Protein AF-A0A354IFS8-F1 (afdb_monomer_lite)

Secondary structure (DSSP, 8-state):
-EEEEEEEETTEEEEEETTEEEEEEPPTT--TT-EEEEETTEEEEE-HHHHHHHHHHHHHHHHHHHHHHHHT-

Sequence (73 aa):
MKAVVNRIENGIAVVETACGMRTAAAIHGLRDGDIVEWKNGAIVSIDRAATKARRARMQARLDRMLGRSQKNK

pLDDT: mean 89.69, std 11.16, range [47.06, 96.62]

Structure (mmCIF, N/CA/C/O backbone):
data_AF-A0A354IFS8-F1
#
_entry.id   AF-A0A354IFS8-F1
#
loop_
_atom_site.group_PDB
_atom_site.id
_atom_site.type_symbol
_atom_site.label_atom_id
_atom_site.label_alt_id
_atom_site.label_comp_id
_atom_site.label_asym_id
_atom_site.label_entity_id
_atom_site.label_seq_id
_atom_site.pdbx_PDB_ins_code
_atom_site.Cartn_x
_atom_site.Cartn_y
_atom_site.Cartn_z
_atom_site.occupancy
_atom_site.B_iso_or_equiv
_atom_site.auth_seq_id
_atom_site.auth_comp_id
_atom_site.auth_asym_id
_atom_site.auth_atom_id
_atom_site.pdbx_PDB_model_num
ATOM 1 N N . MET A 1 1 ? 10.429 4.441 -2.071 1.00 90.56 1 MET A N 1
ATOM 2 C CA . MET A 1 1 ? 9.307 5.413 -2.083 1.00 90.56 1 MET A CA 1
ATOM 3 C C . MET A 1 1 ? 8.115 4.776 -1.382 1.00 90.56 1 MET A C 1
ATOM 5 O O . MET A 1 1 ? 8.066 3.555 -1.350 1.00 90.56 1 MET A O 1
ATOM 9 N N . LYS A 1 2 ? 7.175 5.542 -0.818 1.00 93.38 2 LYS A N 1
ATOM 10 C CA . LYS A 1 2 ? 5.916 4.979 -0.300 1.00 93.38 2 LYS A CA 1
ATOM 11 C C . LYS A 1 2 ? 4.801 5.111 -1.331 1.00 93.38 2 LYS A C 1
ATOM 13 O O . LYS A 1 2 ? 4.736 6.123 -2.026 1.00 93.38 2 LYS A O 1
ATOM 18 N N . ALA A 1 3 ? 3.947 4.101 -1.402 1.00 95.62 3 ALA A N 1
ATOM 19 C CA . ALA A 1 3 ? 2.758 4.095 -2.240 1.00 95.62 3 ALA A CA 1
ATOM 20 C C . ALA A 1 3 ? 1.553 3.581 -1.444 1.00 95.62 3 ALA A C 1
ATOM 22 O O . ALA A 1 3 ? 1.723 2.870 -0.450 1.00 95.62 3 ALA A O 1
ATOM 23 N N . VAL A 1 4 ? 0.347 3.949 -1.866 1.00 96.31 4 VAL A N 1
ATOM 24 C CA . VAL A 1 4 ? -0.906 3.461 -1.273 1.00 96.31 4 VAL A CA 1
ATOM 25 C C . VAL A 1 4 ? -1.563 2.503 -2.249 1.00 96.31 4 VAL A C 1
ATOM 27 O O . VAL A 1 4 ? -1.755 2.852 -3.408 1.00 96.31 4 VAL A O 1
ATOM 30 N N . VAL A 1 5 ? -1.929 1.309 -1.794 1.00 96.19 5 VAL A N 1
ATOM 31 C CA . VAL A 1 5 ? -2.707 0.368 -2.605 1.00 96.19 5 VAL A CA 1
ATOM 32 C C . VAL A 1 5 ? -4.111 0.930 -2.780 1.00 96.19 5 VAL A C 1
ATOM 34 O O . VAL A 1 5 ? -4.833 1.105 -1.801 1.00 96.19 5 VAL A O 1
ATOM 37 N N . ASN A 1 6 ? -4.494 1.233 -4.016 1.00 95.75 6 ASN A N 1
ATOM 38 C CA . ASN A 1 6 ? -5.830 1.719 -4.328 1.00 95.75 6 ASN A CA 1
ATOM 39 C C . ASN A 1 6 ? -6.803 0.554 -4.538 1.00 95.75 6 ASN A C 1
ATOM 41 O O . ASN A 1 6 ? -7.891 0.558 -3.972 1.00 95.75 6 ASN A O 1
ATOM 45 N N . ARG A 1 7 ? -6.392 -0.443 -5.331 1.00 95.56 7 ARG A N 1
ATOM 46 C CA . ARG A 1 7 ? -7.160 -1.671 -5.582 1.00 95.56 7 ARG A CA 1
ATOM 47 C C . ARG A 1 7 ? -6.259 -2.832 -5.993 1.00 95.56 7 ARG A C 1
ATOM 49 O O . ARG A 1 7 ? -5.148 -2.601 -6.480 1.00 95.56 7 ARG A O 1
ATOM 56 N N . ILE A 1 8 ? -6.764 -4.054 -5.860 1.00 95.94 8 ILE A N 1
ATOM 57 C CA . ILE A 1 8 ? -6.108 -5.283 -6.320 1.00 95.94 8 ILE A CA 1
ATOM 58 C C . ILE A 1 8 ? -7.063 -6.048 -7.246 1.00 95.94 8 ILE A C 1
ATOM 60 O O . ILE A 1 8 ? -8.169 -6.396 -6.846 1.00 95.94 8 ILE A O 1
ATOM 64 N N . GLU A 1 9 ? -6.631 -6.335 -8.473 1.00 94.19 9 GLU A N 1
ATOM 65 C CA . GLU A 1 9 ? -7.422 -7.019 -9.503 1.00 94.19 9 GLU A CA 1
ATOM 66 C C . GLU A 1 9 ? -6.570 -8.103 -10.169 1.00 94.19 9 GLU A C 1
ATOM 68 O O . GLU A 1 9 ? -5.483 -7.817 -10.663 1.00 94.19 9 GLU A O 1
ATOM 73 N N . ASN A 1 10 ? -7.042 -9.355 -10.186 1.00 93.31 10 ASN A N 1
ATOM 74 C CA . ASN A 1 10 ? -6.373 -10.480 -10.861 1.00 93.31 10 ASN A CA 1
ATOM 75 C C . ASN A 1 10 ? -4.876 -10.636 -10.510 1.00 93.31 10 ASN A C 1
ATOM 77 O O . ASN A 1 10 ? -4.049 -10.922 -11.371 1.00 93.31 10 ASN A O 1
ATOM 81 N N . GLY A 1 11 ? -4.510 -10.412 -9.243 1.00 92.50 11 GLY A N 1
ATOM 82 C CA . GLY A 1 11 ? -3.115 -10.485 -8.792 1.00 92.50 11 GLY A CA 1
ATOM 83 C C . GLY A 1 11 ? -2.258 -9.269 -9.163 1.00 92.50 11 GLY A C 1
ATOM 84 O O . GLY A 1 11 ? -1.050 -9.292 -8.940 1.00 92.50 11 GLY A O 1
ATOM 85 N N . ILE A 1 12 ? -2.857 -8.195 -9.681 1.00 95.62 12 ILE A N 1
ATOM 86 C CA . ILE A 1 12 ? -2.199 -6.915 -9.946 1.00 95.62 12 ILE A CA 1
ATOM 87 C C . ILE A 1 12 ? -2.702 -5.868 -8.959 1.00 95.62 12 ILE A C 1
ATOM 89 O O . ILE A 1 12 ? -3.899 -5.635 -8.816 1.00 95.62 12 ILE A O 1
ATOM 93 N N . ALA A 1 13 ? -1.768 -5.214 -8.280 1.00 96.62 13 ALA A N 1
ATOM 94 C CA . ALA A 1 13 ? -2.037 -4.083 -7.415 1.00 96.62 13 ALA A CA 1
ATOM 95 C C . ALA A 1 13 ? -1.901 -2.778 -8.202 1.00 96.62 13 ALA A C 1
ATOM 97 O O . ALA A 1 13 ? -0.862 -2.508 -8.812 1.00 96.62 13 ALA A O 1
ATOM 98 N N . VAL A 1 14 ? -2.933 -1.943 -8.136 1.00 96.56 14 VAL A N 1
ATOM 99 C CA . VAL A 1 14 ? -2.870 -0.543 -8.551 1.00 96.56 14 VAL A CA 1
ATOM 100 C C . VAL A 1 14 ? -2.481 0.274 -7.329 1.00 96.56 14 VAL A C 1
ATOM 102 O O . VAL A 1 14 ? -3.200 0.280 -6.328 1.00 96.56 14 VAL A O 1
ATOM 105 N N . VAL A 1 15 ? -1.351 0.967 -7.403 1.00 96.12 15 VAL A N 1
ATOM 106 C CA . VAL A 1 15 ? -0.845 1.804 -6.320 1.00 96.12 15 VAL A CA 1
ATOM 107 C C . VAL A 1 15 ? -0.764 3.265 -6.737 1.00 96.12 15 VAL A C 1
ATOM 109 O O . VAL A 1 15 ? -0.400 3.600 -7.864 1.00 96.12 15 VAL A O 1
ATOM 112 N N . GLU A 1 16 ? -1.057 4.146 -5.795 1.00 96.44 16 GLU A N 1
ATOM 113 C CA . GLU A 1 16 ? -0.860 5.579 -5.932 1.00 96.44 16 GLU A CA 1
ATOM 114 C C . GLU A 1 16 ? 0.503 5.963 -5.350 1.00 96.44 16 GLU A C 1
ATOM 116 O O . GLU A 1 16 ? 0.795 5.716 -4.176 1.00 96.44 16 GLU A O 1
ATOM 121 N N . THR A 1 17 ? 1.353 6.552 -6.186 1.00 94.12 17 THR A N 1
ATOM 122 C CA . THR A 1 17 ? 2.654 7.118 -5.810 1.00 94.12 17 THR A CA 1
ATOM 123 C C . THR A 1 17 ? 2.602 8.642 -5.931 1.00 94.12 17 THR A C 1
ATOM 125 O O . THR A 1 17 ? 1.706 9.185 -6.574 1.00 94.12 17 THR A O 1
ATOM 128 N N . ALA A 1 18 ? 3.604 9.360 -5.413 1.00 91.44 18 ALA A N 1
ATOM 129 C CA . ALA A 1 18 ? 3.685 10.814 -5.622 1.00 91.44 18 ALA A CA 1
ATOM 130 C C . ALA A 1 18 ? 3.851 11.216 -7.105 1.00 91.44 18 ALA A C 1
ATOM 132 O O . ALA A 1 18 ? 3.624 12.368 -7.453 1.00 91.44 18 ALA A O 1
ATOM 133 N N . CYS A 1 19 ? 4.227 10.277 -7.980 1.00 90.00 19 CYS A N 1
ATOM 134 C CA . CYS A 1 19 ? 4.348 10.493 -9.423 1.00 90.00 19 CYS A CA 1
ATOM 135 C C . CYS A 1 19 ? 3.103 10.020 -10.199 1.00 90.00 19 CYS A C 1
ATOM 137 O O . CYS A 1 19 ? 3.162 9.899 -11.422 1.00 90.00 19 CYS A O 1
ATOM 139 N N . GLY A 1 20 ? 2.009 9.698 -9.501 1.00 93.75 20 GLY A N 1
ATOM 140 C CA . GLY A 1 20 ? 0.765 9.195 -10.079 1.00 93.75 20 GLY A CA 1
ATOM 141 C C . GLY A 1 20 ? 0.532 7.699 -9.857 1.00 93.75 20 GLY A C 1
ATOM 142 O O . GLY A 1 20 ? 1.213 7.037 -9.064 1.00 93.75 20 GLY A O 1
ATOM 143 N N . MET A 1 21 ? -0.464 7.176 -10.569 1.00 95.69 21 MET A N 1
ATOM 144 C CA . MET A 1 21 ? -0.917 5.786 -10.487 1.00 95.69 21 MET A CA 1
ATOM 145 C C . MET A 1 21 ? 0.038 4.843 -11.222 1.00 95.69 21 MET A C 1
ATOM 147 O O . MET A 1 21 ? 0.475 5.123 -12.340 1.00 95.69 21 MET A O 1
ATOM 151 N N . ARG A 1 22 ? 0.363 3.711 -10.598 1.00 95.62 22 ARG A N 1
ATOM 152 C CA . ARG A 1 22 ? 1.229 2.662 -11.149 1.00 95.62 22 ARG A CA 1
ATOM 153 C C . ARG A 1 22 ? 0.646 1.284 -10.849 1.00 95.62 22 ARG A C 1
ATOM 155 O O . ARG A 1 22 ? -0.135 1.125 -9.918 1.00 95.62 22 ARG A O 1
ATOM 162 N N . THR A 1 23 ? 1.051 0.286 -11.623 1.00 95.62 23 THR A N 1
ATOM 163 C CA . THR A 1 23 ? 0.641 -1.113 -11.446 1.00 95.62 23 THR A CA 1
ATOM 164 C C . THR A 1 23 ? 1.848 -1.987 -11.147 1.00 95.62 23 THR A C 1
ATOM 166 O O . THR A 1 23 ? 2.900 -1.801 -11.757 1.00 95.62 23 THR A O 1
ATOM 169 N N . ALA A 1 24 ? 1.696 -2.952 -10.245 1.00 95.19 24 ALA A N 1
ATOM 170 C CA . ALA A 1 24 ? 2.693 -3.984 -9.970 1.00 95.19 24 ALA A CA 1
ATOM 171 C C . ALA A 1 24 ? 2.017 -5.308 -9.611 1.00 95.19 24 ALA A C 1
ATOM 173 O O . ALA A 1 24 ? 0.832 -5.338 -9.282 1.00 95.19 24 ALA A O 1
ATOM 174 N N . ALA A 1 25 ? 2.781 -6.399 -9.626 1.00 95.75 25 ALA A N 1
ATOM 175 C CA . ALA A 1 25 ? 2.317 -7.669 -9.084 1.00 95.75 25 ALA A CA 1
ATOM 176 C C . ALA A 1 25 ? 1.946 -7.514 -7.599 1.00 95.75 25 ALA A C 1
ATOM 178 O O . ALA A 1 25 ? 2.692 -6.922 -6.811 1.00 95.75 25 ALA A O 1
ATOM 179 N N . ALA A 1 26 ? 0.781 -8.034 -7.223 1.00 95.06 26 ALA A N 1
ATOM 180 C CA . ALA A 1 26 ? 0.353 -8.084 -5.839 1.00 95.06 26 ALA A CA 1
ATOM 181 C C . ALA A 1 26 ? 1.179 -9.129 -5.080 1.00 95.06 26 ALA A C 1
ATOM 183 O O . ALA A 1 26 ? 1.392 -10.246 -5.550 1.00 95.06 26 ALA A O 1
ATOM 184 N N . ILE A 1 27 ? 1.624 -8.762 -3.882 1.00 93.25 27 ILE A N 1
ATOM 185 C CA . ILE A 1 27 ? 2.314 -9.675 -2.968 1.00 93.25 27 ILE A 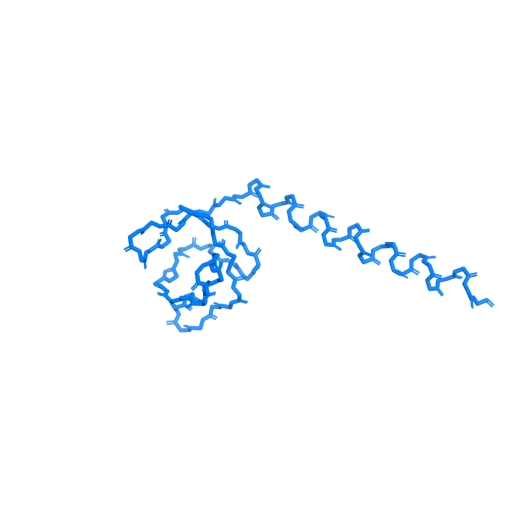CA 1
ATOM 186 C C . ILE A 1 27 ? 1.322 -10.306 -1.986 1.00 93.25 27 ILE A C 1
ATOM 188 O O . ILE A 1 27 ? 0.225 -9.790 -1.760 1.00 93.25 27 ILE A O 1
ATOM 192 N N . HIS A 1 28 ? 1.699 -11.430 -1.379 1.00 91.56 28 HIS A N 1
ATOM 193 C CA . HIS A 1 28 ? 0.816 -12.155 -0.469 1.00 91.56 28 HIS A CA 1
ATOM 194 C C . HIS A 1 28 ? 0.410 -11.308 0.754 1.00 91.56 28 HIS A C 1
ATOM 196 O O . HIS A 1 28 ? 1.244 -10.678 1.407 1.00 91.56 28 HIS A O 1
ATOM 202 N N . GLY A 1 29 ? -0.884 -11.310 1.090 1.00 89.56 29 GLY A N 1
ATOM 203 C CA . GLY A 1 29 ? -1.422 -10.584 2.248 1.00 89.56 29 GLY A CA 1
ATOM 204 C C . GLY A 1 29 ? -1.526 -9.063 2.075 1.00 89.56 29 GLY A C 1
ATOM 205 O O . GLY A 1 29 ? -1.691 -8.357 3.081 1.00 89.56 29 GLY A O 1
ATOM 206 N N . LEU A 1 30 ? -1.416 -8.577 0.835 1.00 93.31 30 LEU A N 1
ATOM 207 C CA . LEU A 1 30 ? -1.696 -7.201 0.439 1.00 93.31 30 LEU A CA 1
ATOM 208 C C . LEU A 1 30 ? -3.204 -6.925 0.479 1.00 93.31 30 LEU A C 1
ATOM 210 O O . LEU A 1 30 ? -4.006 -7.783 0.110 1.00 93.31 30 LEU A O 1
ATOM 214 N N . ARG A 1 31 ? -3.593 -5.736 0.941 1.00 93.38 31 ARG A N 1
ATOM 215 C CA . ARG A 1 31 ? -4.993 -5.298 0.983 1.00 93.38 31 ARG A CA 1
ATOM 216 C C . ARG A 1 31 ? -5.141 -3.872 0.481 1.00 93.38 31 ARG A C 1
ATOM 218 O O . ARG A 1 31 ? -4.204 -3.076 0.547 1.00 93.38 31 ARG A O 1
ATOM 225 N N . ASP A 1 32 ? -6.354 -3.536 0.071 1.00 92.69 32 ASP A N 1
ATOM 226 C CA . ASP A 1 32 ? -6.695 -2.176 -0.320 1.00 92.69 32 ASP A CA 1
ATOM 227 C C . ASP A 1 32 ? -6.466 -1.191 0.836 1.00 92.69 32 ASP A C 1
ATOM 229 O O . ASP A 1 32 ? -6.740 -1.452 2.018 1.00 92.69 32 ASP A O 1
ATOM 233 N N . GLY A 1 33 ? -5.909 -0.036 0.484 1.00 92.31 33 GLY A N 1
ATOM 234 C CA . GLY A 1 33 ? -5.527 1.020 1.409 1.00 92.31 33 GLY A CA 1
ATOM 235 C C . GLY A 1 33 ? -4.270 0.743 2.238 1.00 92.31 33 GLY A C 1
ATOM 236 O O . GLY A 1 33 ? -3.951 1.584 3.090 1.00 92.31 33 GLY A O 1
ATOM 237 N N . ASP A 1 34 ? -3.575 -0.383 2.027 1.00 95.31 34 ASP A N 1
ATOM 238 C CA . ASP A 1 34 ? -2.269 -0.640 2.640 1.00 95.31 34 ASP A CA 1
ATOM 239 C C . ASP A 1 34 ? -1.222 0.351 2.105 1.00 95.31 34 ASP A C 1
ATOM 241 O O . ASP A 1 34 ? -1.237 0.757 0.941 1.00 95.31 34 ASP A O 1
ATOM 245 N N . ILE A 1 35 ? -0.301 0.752 2.980 1.00 95.88 35 ILE A N 1
ATOM 246 C CA . ILE A 1 35 ? 0.890 1.509 2.598 1.00 95.88 35 ILE A CA 1
ATOM 247 C C . ILE A 1 35 ? 2.007 0.514 2.322 1.00 95.88 35 ILE A C 1
ATOM 249 O O . ILE A 1 35 ? 2.289 -0.357 3.146 1.00 95.88 35 ILE A O 1
ATOM 253 N N . VAL A 1 36 ? 2.662 0.670 1.178 1.00 95.81 36 VAL A N 1
ATOM 254 C CA . VAL A 1 36 ? 3.740 -0.209 0.735 1.00 95.81 36 VAL A CA 1
ATOM 255 C C . VAL A 1 36 ? 5.015 0.550 0.418 1.00 95.81 36 VAL A C 1
ATOM 257 O O . VAL A 1 36 ? 4.992 1.723 0.033 1.00 95.81 36 VAL A O 1
ATOM 260 N N . GLU A 1 37 ? 6.138 -0.149 0.541 1.00 95.31 37 GLU A N 1
ATOM 261 C CA . GLU A 1 37 ? 7.399 0.290 -0.033 1.00 95.31 37 GLU A CA 1
ATOM 262 C C . GLU A 1 37 ? 7.447 -0.049 -1.520 1.00 95.31 37 GLU A C 1
ATOM 264 O O . GLU A 1 37 ? 7.420 -1.210 -1.928 1.00 95.31 37 GLU A O 1
ATOM 269 N N . TRP A 1 38 ? 7.542 1.002 -2.325 1.00 93.44 38 TRP A N 1
ATOM 270 C CA . TRP A 1 38 ? 7.689 0.953 -3.767 1.00 93.44 38 TRP A CA 1
ATOM 271 C C . TRP A 1 38 ? 9.143 1.203 -4.164 1.00 93.44 38 TRP A C 1
ATOM 273 O O . TRP A 1 38 ? 9.721 2.251 -3.823 1.00 93.44 38 TRP A O 1
ATOM 283 N N . LYS A 1 39 ? 9.730 0.262 -4.908 1.00 94.19 39 LYS A N 1
ATOM 284 C CA . LYS A 1 39 ? 11.097 0.351 -5.433 1.00 94.19 39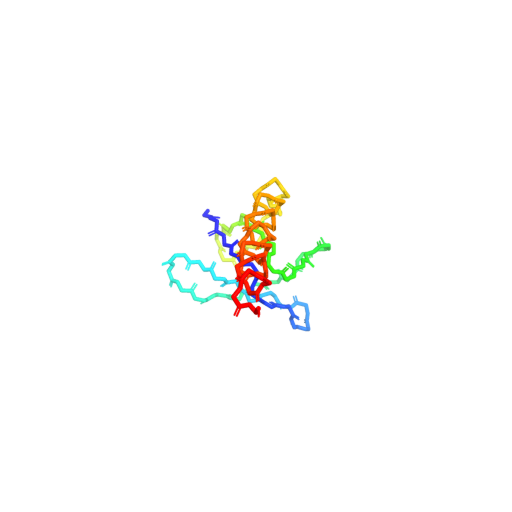 LYS A CA 1
ATOM 285 C C . LYS A 1 39 ? 11.156 -0.289 -6.815 1.00 94.19 39 LYS A C 1
ATOM 287 O O . LYS A 1 39 ? 10.642 -1.383 -7.005 1.00 94.19 39 LYS A O 1
ATOM 292 N N 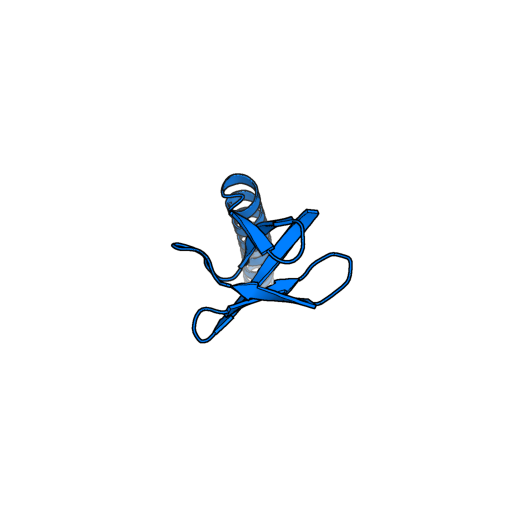. ASN A 1 40 ? 11.786 0.394 -7.768 1.00 90.69 40 ASN A N 1
ATOM 293 C CA . ASN A 1 40 ? 12.045 -0.118 -9.119 1.00 90.69 40 ASN A CA 1
ATOM 294 C C . ASN A 1 40 ? 10.806 -0.713 -9.823 1.00 90.69 40 ASN A C 1
ATOM 296 O O . ASN A 1 40 ? 10.904 -1.731 -10.495 1.00 90.69 40 ASN A O 1
ATOM 300 N N . GLY A 1 41 ? 9.635 -0.090 -9.651 1.00 90.62 41 GLY A N 1
ATOM 301 C CA . GLY A 1 41 ? 8.395 -0.551 -10.288 1.00 90.62 41 GLY A CA 1
ATOM 302 C C . GLY A 1 41 ? 7.704 -1.730 -9.594 1.00 90.62 41 GLY A C 1
ATOM 303 O O . GLY A 1 41 ? 6.739 -2.257 -10.136 1.00 90.62 41 GLY A O 1
ATOM 304 N N . ALA A 1 42 ? 8.172 -2.136 -8.413 1.00 93.88 42 ALA A N 1
ATOM 305 C CA . ALA A 1 42 ? 7.628 -3.258 -7.662 1.00 93.88 42 ALA A CA 1
ATOM 306 C C . ALA A 1 42 ? 7.308 -2.891 -6.207 1.00 93.88 42 ALA A C 1
ATOM 308 O O . ALA A 1 42 ? 7.873 -1.959 -5.619 1.00 93.88 42 ALA A O 1
ATOM 309 N N . ILE A 1 43 ? 6.404 -3.678 -5.625 1.00 94.81 43 ILE A N 1
ATOM 310 C CA . ILE A 1 43 ? 6.091 -3.669 -4.199 1.00 94.81 43 ILE A CA 1
ATOM 311 C C . ILE A 1 43 ? 7.122 -4.548 -3.488 1.00 94.81 43 ILE A C 1
ATOM 313 O O . ILE A 1 43 ? 7.175 -5.751 -3.723 1.00 94.81 43 ILE A O 1
ATOM 317 N N . VAL A 1 44 ? 7.938 -3.949 -2.622 1.00 94.62 44 VAL A N 1
ATOM 318 C CA . VAL A 1 44 ? 9.001 -4.660 -1.888 1.00 94.62 44 VAL A CA 1
ATOM 319 C C . VAL A 1 44 ? 8.495 -5.182 -0.549 1.00 94.62 44 VAL A C 1
ATOM 321 O O . VAL A 1 44 ? 8.850 -6.278 -0.130 1.00 94.62 44 VAL A O 1
ATOM 324 N N . SER A 1 45 ? 7.677 -4.387 0.142 1.00 94.06 45 SER A N 1
ATOM 325 C CA . SER A 1 45 ? 7.182 -4.718 1.476 1.00 94.06 45 SER A CA 1
ATOM 326 C C . SER A 1 45 ? 5.920 -3.930 1.818 1.00 94.06 45 SER A C 1
ATOM 328 O O . SER A 1 45 ? 5.644 -2.881 1.231 1.00 94.06 45 SER A O 1
ATOM 330 N N . ILE A 1 46 ? 5.162 -4.431 2.792 1.00 95.00 46 ILE A N 1
ATOM 331 C CA . ILE A 1 46 ? 3.983 -3.764 3.345 1.00 95.00 46 ILE A CA 1
ATOM 332 C C . ILE A 1 46 ? 4.388 -3.046 4.630 1.00 95.00 46 ILE A C 1
ATOM 334 O O . ILE A 1 46 ? 4.746 -3.680 5.624 1.00 95.00 46 ILE A O 1
ATOM 338 N N . ASP A 1 47 ? 4.247 -1.724 4.654 1.00 94.94 47 ASP A N 1
ATOM 339 C CA . ASP A 1 47 ? 4.443 -0.927 5.861 1.00 94.94 47 ASP A CA 1
ATOM 340 C C . ASP A 1 47 ? 3.187 -1.030 6.742 1.00 94.94 47 ASP A C 1
ATOM 342 O O . ASP A 1 47 ? 2.248 -0.225 6.678 1.00 94.94 47 ASP A O 1
ATOM 346 N N . ARG A 1 48 ? 3.147 -2.081 7.567 1.00 92.19 48 ARG A N 1
ATOM 347 C CA . ARG A 1 48 ? 2.028 -2.369 8.479 1.00 92.19 48 ARG A CA 1
ATOM 348 C C . ARG A 1 48 ? 1.821 -1.252 9.507 1.00 92.19 48 ARG A C 1
ATOM 350 O O . ARG A 1 48 ? 0.675 -0.961 9.856 1.00 92.19 48 ARG A O 1
ATOM 357 N N . ALA A 1 49 ? 2.894 -0.605 9.964 1.00 92.69 49 ALA A N 1
ATOM 358 C CA . ALA A 1 49 ? 2.817 0.484 10.935 1.00 92.69 49 ALA A CA 1
ATOM 359 C C . ALA A 1 49 ? 2.150 1.722 10.320 1.00 92.69 49 ALA A C 1
ATOM 361 O O . ALA A 1 49 ? 1.174 2.243 10.870 1.00 92.69 49 ALA A O 1
ATOM 362 N N . ALA A 1 50 ? 2.602 2.144 9.137 1.00 92.44 50 ALA A N 1
ATOM 363 C CA . ALA A 1 50 ? 2.006 3.266 8.421 1.00 92.44 50 ALA A CA 1
ATOM 364 C C . ALA A 1 50 ? 0.569 2.957 7.978 1.00 92.44 50 ALA A C 1
ATOM 366 O O . ALA A 1 50 ? -0.304 3.820 8.076 1.00 92.44 50 ALA A O 1
ATOM 367 N N . THR A 1 51 ? 0.290 1.713 7.582 1.00 93.00 51 THR A N 1
ATOM 368 C CA . THR A 1 51 ? -1.068 1.238 7.283 1.00 93.00 51 THR A CA 1
ATOM 369 C C . THR A 1 51 ? -1.995 1.383 8.492 1.00 93.00 51 THR A C 1
ATOM 371 O O . THR A 1 51 ? -3.083 1.953 8.376 1.00 93.00 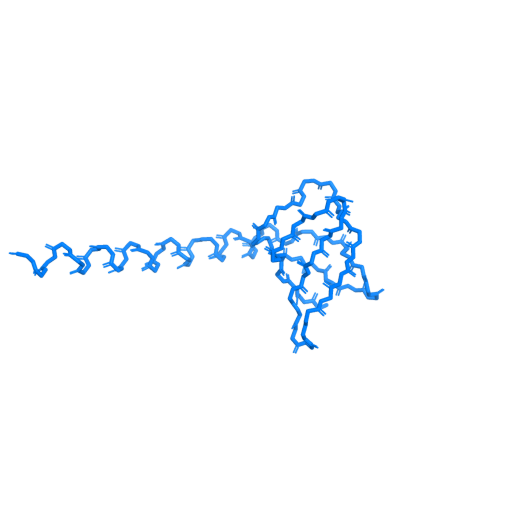51 THR A O 1
ATOM 374 N N . LYS A 1 52 ? -1.568 0.914 9.673 1.00 93.62 52 LYS A N 1
ATOM 375 C CA . LYS A 1 52 ? -2.347 1.029 10.916 1.00 93.62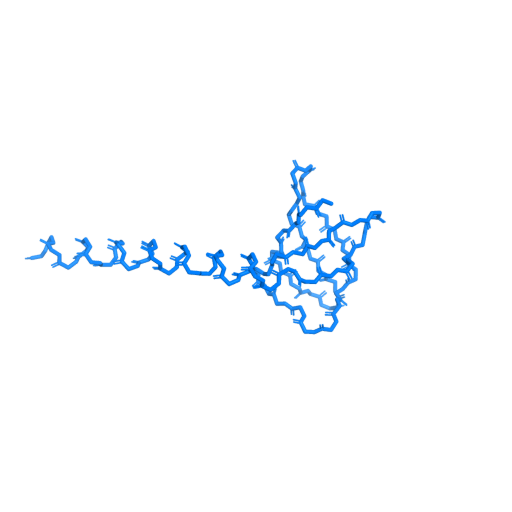 52 LYS A CA 1
ATOM 376 C C . LYS A 1 52 ? -2.587 2.494 11.281 1.00 93.62 52 LYS A C 1
ATOM 378 O O . LYS A 1 52 ? -3.719 2.866 11.581 1.00 93.62 52 LYS A O 1
ATOM 383 N N . ALA A 1 53 ? -1.558 3.336 11.185 1.00 93.38 53 ALA A N 1
ATOM 384 C CA . ALA A 1 53 ? -1.679 4.769 11.435 1.00 93.38 53 ALA A CA 1
ATOM 385 C C . ALA A 1 53 ? -2.648 5.451 10.453 1.00 93.38 53 ALA A C 1
ATOM 387 O O . ALA A 1 53 ? -3.476 6.263 10.865 1.00 93.38 53 ALA A O 1
ATOM 388 N N . ARG A 1 54 ? -2.597 5.099 9.161 1.00 90.88 54 ARG A N 1
ATOM 389 C CA . ARG A 1 54 ? -3.522 5.617 8.143 1.00 90.88 54 ARG A CA 1
ATOM 390 C C . ARG A 1 54 ? -4.963 5.224 8.456 1.00 90.88 54 ARG A C 1
ATOM 392 O O . ARG A 1 54 ? -5.832 6.093 8.455 1.00 90.88 54 ARG A O 1
ATOM 399 N N . ARG A 1 55 ? -5.215 3.950 8.774 1.00 90.69 55 ARG A N 1
ATOM 400 C CA . ARG A 1 55 ? -6.551 3.471 9.166 1.00 90.69 55 ARG A CA 1
ATOM 401 C C . ARG A 1 55 ? -7.064 4.181 10.416 1.00 90.69 55 ARG A C 1
ATOM 403 O O . ARG A 1 55 ? -8.186 4.670 10.398 1.00 90.69 55 ARG A O 1
ATOM 410 N N . ALA A 1 56 ? -6.229 4.336 11.443 1.00 92.12 56 ALA A N 1
ATOM 411 C CA . ALA A 1 56 ? -6.596 5.067 12.655 1.00 92.12 56 ALA A CA 1
ATOM 412 C C . ALA A 1 56 ? -6.979 6.531 12.363 1.00 92.12 56 ALA A C 1
ATOM 414 O O . ALA A 1 56 ? -7.980 7.023 12.877 1.00 92.12 56 ALA A O 1
ATOM 415 N N . ARG A 1 57 ? -6.238 7.222 11.484 1.00 90.62 57 ARG A N 1
ATOM 416 C CA . ARG A 1 57 ? -6.565 8.599 11.065 1.00 90.62 57 ARG A CA 1
ATOM 417 C C . ARG A 1 57 ? -7.880 8.683 10.294 1.00 90.62 57 ARG A C 1
ATOM 419 O O . ARG A 1 57 ? -8.630 9.636 10.493 1.00 90.62 57 ARG A O 1
ATOM 426 N N . MET A 1 58 ? -8.152 7.718 9.413 1.00 88.25 58 MET A N 1
ATOM 427 C CA . MET A 1 58 ? -9.420 7.661 8.682 1.00 88.25 58 MET A CA 1
ATOM 428 C C . MET A 1 58 ? -10.590 7.397 9.628 1.00 88.25 58 MET A C 1
ATOM 430 O O . MET A 1 58 ? -11.578 8.120 9.559 1.00 88.25 58 MET A O 1
ATOM 434 N N . GLN A 1 59 ? -10.444 6.453 10.561 1.00 88.88 59 GLN A N 1
ATOM 435 C CA . GLN A 1 59 ? -11.466 6.172 11.568 1.00 88.88 59 GLN A CA 1
ATOM 436 C C . GLN A 1 59 ? -11.747 7.410 12.427 1.00 88.88 59 GLN A C 1
ATOM 438 O O . GLN A 1 59 ? -12.873 7.886 12.463 1.00 88.88 59 GLN A O 1
ATOM 443 N N . ALA A 1 60 ? -10.709 8.048 12.974 1.00 90.38 60 ALA A N 1
ATOM 444 C CA . ALA A 1 60 ? -10.858 9.275 13.760 1.00 90.38 60 ALA A CA 1
ATOM 445 C C . ALA A 1 60 ? -11.450 10.455 12.960 1.00 90.38 60 ALA A C 1
ATOM 447 O O . ALA A 1 60 ? -11.954 11.426 13.533 1.00 90.38 60 ALA A O 1
ATOM 448 N N . ARG A 1 61 ? -11.351 10.440 11.625 1.00 90.31 61 ARG A N 1
ATOM 449 C CA . ARG A 1 61 ? -12.024 11.416 10.757 1.00 90.31 61 ARG A CA 1
ATOM 450 C C . ARG A 1 61 ? -13.508 11.079 10.599 1.00 90.31 61 ARG A C 1
ATOM 452 O O . ARG A 1 61 ? -14.322 11.992 10.707 1.00 90.31 61 ARG A O 1
ATOM 459 N N . LEU A 1 62 ? -13.845 9.808 10.384 1.00 89.62 62 LEU A N 1
ATOM 460 C CA . LEU A 1 62 ? -15.228 9.330 10.309 1.00 89.62 62 LEU A CA 1
ATOM 461 C C . LEU A 1 62 ? -15.970 9.570 11.626 1.00 89.62 62 LEU A C 1
ATOM 463 O O . LEU A 1 62 ? -17.046 10.163 11.611 1.00 89.62 62 LEU A O 1
ATOM 467 N N . ASP A 1 63 ? -15.353 9.233 12.759 1.00 89.69 63 ASP A N 1
ATOM 468 C CA . ASP A 1 63 ? -15.933 9.431 14.091 1.00 89.69 63 ASP A CA 1
ATOM 469 C C . ASP A 1 63 ? -16.240 10.914 14.350 1.00 89.69 63 ASP A C 1
ATOM 471 O O . ASP A 1 63 ? -17.302 11.264 14.862 1.00 89.69 63 ASP A O 1
ATOM 475 N N . ARG A 1 64 ? -15.350 11.824 13.921 1.00 88.19 64 ARG A N 1
ATOM 476 C CA . ARG A 1 64 ? -15.586 13.276 14.010 1.00 88.19 64 ARG A CA 1
ATOM 477 C C . ARG A 1 64 ? -16.721 13.754 13.110 1.00 88.19 64 ARG A C 1
ATOM 479 O O . ARG A 1 64 ? -17.442 14.671 13.499 1.00 88.19 64 ARG A O 1
ATOM 486 N N . MET A 1 65 ? -16.874 13.184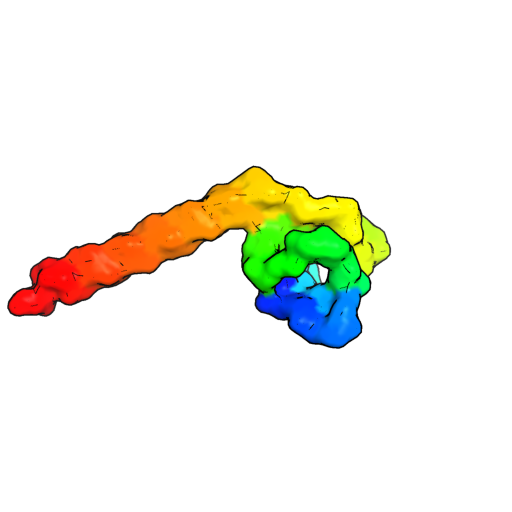 11.916 1.00 87.38 65 MET A N 1
ATOM 487 C CA . MET A 1 65 ? -17.977 13.535 11.015 1.00 87.38 65 MET A CA 1
ATOM 488 C C . MET A 1 65 ? -19.321 13.049 11.570 1.00 87.38 65 MET A C 1
ATOM 490 O O . MET A 1 65 ? -20.270 13.828 11.629 1.00 87.38 65 MET A O 1
ATOM 494 N N . LEU A 1 66 ? -19.382 11.807 12.050 1.00 84.06 66 LEU A N 1
ATOM 495 C CA . LEU A 1 66 ? -20.588 11.216 12.635 1.00 84.06 66 LEU A CA 1
ATOM 496 C C . LEU A 1 66 ? -20.974 11.881 13.964 1.00 84.06 66 LEU A C 1
ATOM 498 O O . LEU A 1 66 ? -22.136 12.228 14.162 1.00 84.06 66 LEU A O 1
ATOM 502 N N . GLY A 1 67 ? -20.003 12.154 14.839 1.00 76.06 67 GLY A N 1
ATOM 503 C CA . GLY A 1 67 ? -20.240 12.853 16.105 1.00 76.06 67 GLY A CA 1
ATOM 504 C C . GLY A 1 67 ? -20.698 14.307 15.924 1.00 76.06 67 GLY A C 1
ATOM 505 O O . GLY A 1 67 ? -21.465 14.819 16.738 1.00 76.06 67 GLY A O 1
ATOM 506 N N . ARG A 1 68 ? -20.292 14.974 14.833 1.00 60.50 68 ARG A N 1
ATOM 507 C CA . ARG A 1 68 ? -20.862 16.275 14.432 1.00 60.50 68 ARG A CA 1
ATOM 508 C C . ARG A 1 68 ? -22.277 16.136 13.867 1.00 60.50 68 ARG A C 1
ATOM 510 O O . ARG A 1 68 ? -23.110 16.989 14.146 1.00 60.50 68 ARG A O 1
ATOM 517 N N . SER A 1 69 ? -22.565 15.059 13.136 1.00 55.81 69 SER A N 1
ATOM 518 C CA . SER A 1 69 ? -23.900 14.786 12.588 1.00 55.81 69 SER A CA 1
ATOM 519 C C . SER A 1 69 ? -24.956 14.498 13.663 1.00 55.81 69 SER A C 1
ATOM 521 O O . SER A 1 69 ? -26.132 14.738 13.409 1.00 55.81 69 SER A O 1
ATOM 523 N N . GLN A 1 70 ? -24.569 14.006 14.846 1.00 55.44 70 GLN A N 1
ATOM 524 C CA . GLN A 1 70 ? -25.499 13.761 15.960 1.00 55.44 70 GLN A CA 1
ATOM 525 C C . GLN A 1 70 ? -25.802 15.003 16.812 1.00 55.44 70 GLN A C 1
ATOM 527 O O . GLN A 1 70 ? -26.858 15.049 17.426 1.00 55.44 70 GLN A O 1
ATOM 532 N N . LYS A 1 71 ? -24.918 16.010 16.851 1.00 53.22 71 LYS A N 1
ATOM 533 C CA . LYS A 1 71 ? -25.134 17.251 17.627 1.00 53.22 71 LYS A CA 1
ATOM 534 C C . LYS A 1 71 ? -25.980 18.311 16.909 1.00 53.22 71 LYS A C 1
ATOM 536 O O . LYS A 1 71 ? -26.333 19.306 17.526 1.00 53.22 71 LYS A O 1
ATOM 541 N N . ASN A 1 72 ? -26.269 18.108 15.624 1.00 53.03 72 ASN A N 1
ATOM 542 C CA . ASN A 1 72 ? -27.030 19.033 14.776 1.00 53.03 72 ASN A CA 1
ATOM 543 C C . ASN A 1 72 ? -28.482 18.572 14.526 1.00 53.03 72 ASN A C 1
ATOM 545 O O . ASN A 1 72 ? -29.092 18.984 13.540 1.00 53.03 72 ASN A O 1
ATOM 549 N N . LYS A 1 73 ? -29.010 17.695 15.384 1.00 47.06 73 LYS A N 1
ATOM 550 C CA . LYS A 1 73 ? -30.404 17.238 15.390 1.00 47.06 73 LYS A CA 1
ATOM 551 C C . LYS A 1 73 ? -31.053 17.651 16.701 1.00 47.06 73 LYS A C 1
ATOM 553 O O . LYS A 1 73 ? -32.249 17.992 16.647 1.00 47.06 73 LYS A O 1
#

Foldseek 3Di:
DKWFFQDADPQKTWTQDPVGIAIEGHDPPDDHGWIFDDDPRYTPGTPVVVSVVSVVVVVVVVCVVVVVVVVVD

Radius of gyration: 15.08 Å; chains: 1; bounding box: 42×31×29 Å